Protein AF-A0A7S2GN05-F1 (afdb_monomer_lite)

Radius of gyration: 13.18 Å; chains: 1; bounding box: 36×25×30 Å

Foldseek 3Di:
DPDQDDPVPDPAAADDPVLLVVVVVVVLVLVCVVPVDPVCRDPVNVQVQLVPVPPSKHALVSVVCCVCPPSVCDCVNPPPSSSVNHVCNQPVVVPRIHD

InterPro domains:
  IPR002048 EF-hand domain [PS50222] (38-73)
  IPR011992 EF-hand domain pair [SSF47473] (18-99)
  IPR018247 EF-Hand 1, calcium-binding site [PS00018] (51-63)

Organism: NCBI:txid156173

Structure (mmCIF, N/CA/C/O backbone):
data_AF-A0A7S2GN05-F1
#
_entry.id   AF-A0A7S2GN05-F1
#
loop_
_atom_site.group_PDB
_atom_site.id
_atom_site.type_symbol
_atom_site.label_atom_id
_atom_site.label_alt_id
_atom_site.label_comp_id
_atom_site.label_asym_id
_atom_site.label_entity_id
_atom_site.label_seq_id
_atom_site.pdbx_PDB_ins_code
_atom_site.Cartn_x
_atom_site.Cartn_y
_atom_site.Cartn_z
_atom_site.occupancy
_atom_site.B_iso_or_equiv
_atom_site.auth_seq_id
_atom_site.auth_comp_id
_atom_site.auth_asym_id
_atom_site.auth_atom_id
_atom_site.pdbx_PDB_model_num
ATOM 1 N N . GLY A 1 1 ? -22.109 -10.196 -7.149 1.00 39.44 1 GLY A N 1
ATOM 2 C CA . GLY A 1 1 ? -21.463 -8.920 -6.812 1.00 39.44 1 GLY A CA 1
ATOM 3 C C . GLY A 1 1 ? -20.599 -9.161 -5.606 1.00 39.44 1 GLY A C 1
ATOM 4 O O . GLY A 1 1 ? -21.120 -9.696 -4.631 1.00 39.44 1 GLY A O 1
ATOM 5 N N . ALA A 1 2 ? -19.296 -8.893 -5.701 1.00 42.62 2 ALA A N 1
ATOM 6 C CA . ALA A 1 2 ? -18.416 -8.956 -4.541 1.00 42.62 2 ALA A CA 1
ATOM 7 C C . ALA A 1 2 ? -18.974 -8.010 -3.468 1.00 42.62 2 ALA A C 1
ATOM 9 O O . ALA A 1 2 ? -19.444 -6.919 -3.788 1.00 42.62 2 ALA A O 1
ATOM 10 N N . LYS A 1 3 ? -19.038 -8.461 -2.213 1.00 48.75 3 LYS A N 1
ATOM 11 C CA . LYS A 1 3 ? -19.484 -7.592 -1.122 1.00 48.75 3 LYS A CA 1
ATOM 12 C C . LYS A 1 3 ? -18.457 -6.470 -0.980 1.00 48.75 3 LYS A C 1
ATOM 14 O O . LYS A 1 3 ? -17.309 -6.749 -0.647 1.00 48.75 3 LYS A O 1
ATOM 19 N N . LEU A 1 4 ? -18.890 -5.240 -1.241 1.00 61.00 4 LEU A N 1
ATOM 20 C CA . LEU A 1 4 ? -18.141 -4.026 -0.935 1.00 61.00 4 LEU A CA 1
ATOM 21 C C . LEU A 1 4 ? -17.778 -4.018 0.554 1.00 61.00 4 LEU A C 1
ATOM 23 O O . LEU A 1 4 ? -18.557 -4.481 1.395 1.00 61.00 4 LEU A O 1
ATOM 27 N N . PHE A 1 5 ? -16.592 -3.510 0.877 1.00 74.81 5 PHE A N 1
ATOM 28 C CA . PHE A 1 5 ? -16.196 -3.299 2.261 1.00 74.81 5 PHE A CA 1
ATOM 29 C C . PHE A 1 5 ? -17.018 -2.149 2.853 1.00 74.81 5 PHE A C 1
ATOM 31 O O . PHE A 1 5 ? -16.922 -1.002 2.418 1.00 74.81 5 PHE A O 1
ATOM 38 N N . ASP A 1 6 ? -17.869 -2.466 3.828 1.00 76.62 6 ASP A N 1
ATOM 39 C CA . ASP A 1 6 ? -18.775 -1.492 4.426 1.00 76.62 6 ASP A CA 1
ATOM 40 C C . ASP A 1 6 ? -18.100 -0.743 5.583 1.00 76.62 6 ASP A C 1
ATOM 42 O O . ASP A 1 6 ? -18.023 -1.230 6.717 1.00 76.62 6 ASP A O 1
ATOM 46 N N . HIS A 1 7 ? -17.684 0.491 5.294 1.00 79.12 7 HIS A N 1
ATOM 47 C CA . HIS A 1 7 ? -17.105 1.435 6.251 1.00 79.12 7 HIS A CA 1
ATOM 48 C C . HIS A 1 7 ? -17.966 1.633 7.505 1.00 79.12 7 HIS A C 1
ATOM 50 O O . HIS A 1 7 ? -17.428 1.875 8.582 1.00 79.12 7 HIS A O 1
ATOM 56 N N . SER A 1 8 ? -19.296 1.543 7.389 1.00 68.12 8 SER A N 1
ATOM 57 C CA . SER A 1 8 ? -20.230 1.818 8.488 1.00 68.12 8 SER A CA 1
ATOM 58 C C . SER A 1 8 ? -20.321 0.689 9.516 1.00 68.12 8 SER A C 1
ATOM 60 O O . SER A 1 8 ? -20.752 0.919 10.647 1.00 68.12 8 SER A O 1
ATOM 62 N N . THR A 1 9 ? -19.887 -0.519 9.149 1.00 72.31 9 THR A N 1
ATOM 63 C CA . THR A 1 9 ? -19.922 -1.701 10.026 1.00 72.31 9 THR A CA 1
ATOM 64 C C . THR A 1 9 ? -18.547 -2.094 10.560 1.00 72.31 9 THR A C 1
ATOM 66 O O . THR A 1 9 ? -18.457 -2.945 11.451 1.00 72.31 9 THR A O 1
ATOM 69 N N . SER A 1 10 ? -17.480 -1.457 10.064 1.00 74.94 10 SER A N 1
ATOM 70 C CA . SER A 1 10 ? -16.123 -1.685 10.550 1.00 74.94 10 SER A CA 1
ATOM 71 C C . SER A 1 10 ? -15.979 -1.244 12.008 1.00 74.94 10 SER A C 1
ATOM 73 O O . SER A 1 10 ? -16.320 -0.122 12.379 1.00 74.94 10 SER A O 1
ATOM 75 N N . LYS A 1 11 ? -15.427 -2.129 12.842 1.00 85.62 11 LYS A N 1
ATOM 76 C CA . LYS A 1 11 ? -15.028 -1.823 14.228 1.00 85.62 11 LYS A CA 1
ATOM 77 C C . LYS A 1 11 ? -13.564 -1.382 14.335 1.00 85.62 11 LYS A C 1
ATOM 79 O O . LYS A 1 11 ? -13.090 -1.108 15.433 1.00 85.62 11 LYS A O 1
ATOM 84 N N . VAL A 1 12 ? -12.856 -1.353 13.208 1.00 90.12 12 VAL A N 1
ATOM 85 C CA . VAL A 1 12 ? -11.430 -1.047 13.111 1.00 90.12 12 VAL A CA 1
ATOM 86 C C . VAL A 1 12 ? -11.249 0.442 12.812 1.00 90.12 12 VAL A C 1
ATOM 88 O O . VAL A 1 12 ? -11.977 1.002 11.994 1.00 90.12 12 VAL A O 1
ATOM 91 N N . ALA A 1 13 ? -10.286 1.088 13.471 1.00 91.56 13 ALA A N 1
ATOM 92 C CA . ALA A 1 13 ? -9.915 2.475 13.188 1.00 91.56 13 ALA A CA 1
ATOM 93 C C . ALA A 1 13 ? -8.980 2.558 11.963 1.00 91.56 13 ALA A C 1
ATOM 95 O O . ALA A 1 13 ? -8.193 1.632 11.760 1.00 91.56 13 ALA A O 1
ATOM 96 N N . PRO A 1 14 ? -9.021 3.638 11.160 1.00 93.19 14 PRO A N 1
ATOM 97 C CA . PRO A 1 14 ? -8.049 3.848 10.088 1.00 93.19 14 PRO A CA 1
ATOM 98 C C . PRO A 1 14 ? -6.629 4.001 10.647 1.00 93.19 14 PRO A C 1
ATOM 100 O O . PRO A 1 14 ? -6.449 4.523 11.751 1.00 93.19 14 PRO A O 1
ATOM 103 N N . MET A 1 15 ? -5.632 3.576 9.871 1.00 95.44 15 MET A N 1
ATOM 104 C CA . MET A 1 15 ? -4.220 3.740 10.228 1.00 95.44 15 MET A CA 1
ATOM 105 C C . MET A 1 15 ? -3.822 5.215 10.387 1.00 95.44 15 MET A C 1
ATOM 107 O O . MET A 1 15 ? -4.344 6.103 9.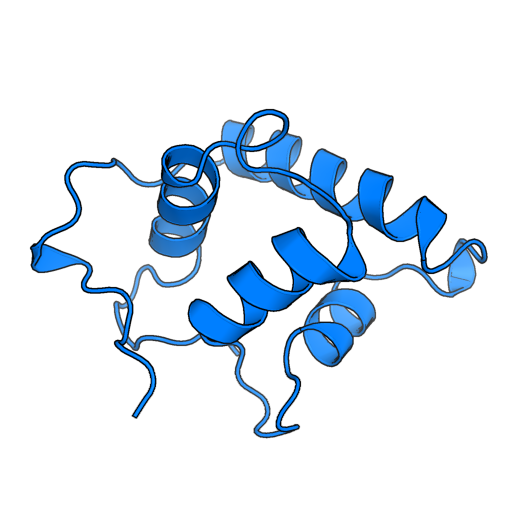703 1.00 95.44 15 MET A O 1
ATOM 111 N N . THR A 1 16 ? -2.849 5.472 11.264 1.00 95.38 16 THR A N 1
ATOM 112 C CA . THR A 1 16 ? -2.117 6.747 11.301 1.00 95.38 16 THR A CA 1
ATOM 113 C C . THR A 1 16 ? -1.163 6.866 10.107 1.00 95.38 16 THR A C 1
ATOM 115 O O . THR A 1 16 ? -0.878 5.876 9.439 1.00 95.38 16 THR A O 1
ATOM 118 N N . GLU A 1 17 ? -0.639 8.067 9.837 1.00 90.69 17 GLU A N 1
ATOM 119 C CA . GLU A 1 17 ? 0.353 8.263 8.762 1.00 90.69 17 GLU A CA 1
ATOM 120 C C . GLU A 1 17 ? 1.610 7.403 8.967 1.00 90.69 17 GLU A C 1
ATOM 122 O O . GLU A 1 17 ? 2.070 6.754 8.033 1.00 90.69 17 GLU A O 1
ATOM 127 N N . ASP A 1 18 ? 2.121 7.318 10.199 1.00 92.00 18 ASP A N 1
ATOM 128 C CA . ASP A 1 18 ? 3.302 6.499 10.504 1.00 92.00 18 ASP A CA 1
ATOM 129 C C . ASP A 1 18 ? 3.042 5.006 10.229 1.00 92.00 18 ASP A C 1
ATOM 131 O O . ASP A 1 18 ? 3.868 4.323 9.630 1.00 92.00 18 ASP A O 1
ATOM 135 N N . GLN A 1 19 ? 1.853 4.508 10.587 1.00 92.19 19 GLN A N 1
ATOM 136 C CA . GLN A 1 19 ? 1.452 3.124 10.311 1.00 92.19 19 GLN A CA 1
ATOM 137 C C . GLN A 1 19 ? 1.292 2.850 8.812 1.00 92.19 19 GLN A C 1
ATOM 139 O O . GLN A 1 19 ? 1.595 1.748 8.357 1.00 92.19 19 GLN A O 1
ATOM 144 N N . VAL A 1 20 ? 0.826 3.841 8.043 1.00 90.69 20 VAL A N 1
ATOM 145 C CA . VAL A 1 20 ? 0.755 3.746 6.580 1.00 90.69 20 VAL A CA 1
ATOM 146 C C . VAL A 1 20 ? 2.148 3.577 5.988 1.00 90.69 20 VAL A C 1
ATOM 148 O O . VAL A 1 20 ? 2.306 2.723 5.121 1.00 90.69 20 VAL A O 1
ATOM 151 N N . CYS A 1 21 ? 3.149 4.328 6.459 1.00 89.44 21 CYS A N 1
ATOM 152 C CA . CYS A 1 21 ? 4.533 4.196 5.995 1.00 89.44 21 CYS A CA 1
ATOM 153 C C . CYS A 1 21 ? 5.097 2.790 6.259 1.00 89.44 21 CYS A C 1
ATOM 155 O O . CYS A 1 21 ? 5.576 2.140 5.331 1.00 89.44 21 CYS A O 1
ATOM 157 N N . ASP A 1 22 ? 4.956 2.273 7.482 1.00 90.81 22 ASP A N 1
ATOM 158 C CA . ASP A 1 22 ? 5.438 0.927 7.831 1.00 90.81 22 ASP A CA 1
ATOM 159 C C . ASP A 1 22 ? 4.737 -0.173 7.006 1.00 90.81 22 ASP A C 1
ATOM 161 O O . ASP A 1 22 ? 5.336 -1.171 6.580 1.00 90.81 22 ASP A O 1
ATOM 165 N N . PHE A 1 23 ? 3.436 0.003 6.757 1.00 89.31 23 PHE A N 1
ATOM 166 C CA . PHE A 1 23 ? 2.651 -0.934 5.960 1.00 89.31 23 PHE A CA 1
ATOM 167 C C . PHE A 1 23 ? 3.015 -0.869 4.471 1.00 89.31 23 PHE A C 1
ATOM 169 O O . PHE A 1 23 ? 3.143 -1.903 3.812 1.00 89.31 23 PHE A O 1
ATOM 176 N N . ALA A 1 24 ? 3.227 0.338 3.950 1.00 87.44 24 ALA A N 1
ATOM 177 C CA . ALA A 1 24 ? 3.736 0.590 2.610 1.00 87.44 24 ALA A CA 1
ATOM 178 C C . ALA A 1 24 ? 5.074 -0.127 2.383 1.00 87.44 24 ALA A C 1
ATOM 180 O O . ALA A 1 24 ? 5.218 -0.845 1.392 1.00 87.44 24 ALA A O 1
ATOM 181 N N . ASP A 1 25 ? 6.009 -0.021 3.326 1.00 88.19 25 ASP A N 1
ATOM 182 C CA . ASP A 1 25 ? 7.299 -0.715 3.259 1.00 88.19 25 ASP A CA 1
ATOM 183 C C . ASP A 1 25 ? 7.137 -2.238 3.279 1.00 88.19 25 ASP A C 1
ATOM 185 O O . ASP A 1 25 ? 7.814 -2.950 2.533 1.00 88.19 25 ASP A O 1
ATOM 189 N N . THR A 1 26 ? 6.187 -2.753 4.062 1.00 88.69 26 THR A N 1
ATOM 190 C CA . THR A 1 26 ? 5.857 -4.186 4.083 1.00 88.69 26 THR A CA 1
ATOM 191 C C . THR A 1 26 ? 5.355 -4.670 2.719 1.00 88.69 26 THR A C 1
ATOM 193 O O . THR A 1 26 ? 5.807 -5.708 2.229 1.00 88.69 26 THR A O 1
ATOM 196 N N . LEU A 1 27 ? 4.450 -3.923 2.076 1.00 85.69 27 LEU A N 1
ATOM 197 C CA . LEU A 1 27 ? 3.939 -4.261 0.743 1.00 85.69 27 LEU A CA 1
ATOM 198 C C . LEU A 1 27 ? 5.031 -4.187 -0.327 1.00 85.69 27 LEU A C 1
ATOM 200 O O . LEU A 1 27 ? 5.148 -5.097 -1.148 1.00 85.69 27 LEU A O 1
ATOM 204 N N . MET A 1 28 ? 5.853 -3.137 -0.304 1.00 85.06 28 MET A N 1
ATOM 205 C CA . MET A 1 28 ? 6.971 -2.986 -1.237 1.00 85.06 28 MET A CA 1
ATOM 206 C C . MET A 1 28 ? 8.020 -4.085 -1.041 1.00 85.06 28 MET A C 1
ATOM 208 O O . MET A 1 28 ? 8.552 -4.611 -2.020 1.00 85.06 28 MET A O 1
ATOM 212 N N . GLY A 1 29 ? 8.270 -4.486 0.207 1.00 86.62 29 GLY A N 1
ATOM 213 C CA . GLY A 1 29 ? 9.091 -5.640 0.556 1.00 86.62 29 GLY A CA 1
ATOM 214 C C . GLY A 1 29 ? 8.519 -6.946 0.006 1.00 86.62 29 GLY A C 1
ATOM 215 O O . GLY A 1 29 ? 9.242 -7.700 -0.639 1.00 86.62 29 GLY A O 1
ATOM 216 N N . ALA A 1 30 ? 7.221 -7.199 0.176 1.00 84.06 30 ALA A N 1
ATOM 217 C CA . ALA A 1 30 ? 6.570 -8.381 -0.390 1.00 84.06 30 ALA A CA 1
ATOM 218 C C . ALA A 1 30 ? 6.625 -8.395 -1.929 1.00 84.06 30 ALA A C 1
ATOM 220 O O . ALA A 1 30 ? 6.866 -9.441 -2.531 1.00 84.06 30 ALA A O 1
ATOM 221 N N . LEU A 1 31 ? 6.498 -7.229 -2.571 1.00 81.88 31 LEU A N 1
ATOM 222 C CA . LEU A 1 31 ? 6.615 -7.096 -4.023 1.00 81.88 31 LEU A CA 1
ATOM 223 C C . LEU A 1 31 ? 7.992 -7.531 -4.544 1.00 81.88 31 LEU A C 1
ATOM 225 O O . LEU A 1 31 ? 8.067 -8.008 -5.670 1.00 81.88 31 LEU A O 1
ATOM 229 N N . THR A 1 32 ? 9.067 -7.446 -3.749 1.00 84.94 32 THR A N 1
ATOM 230 C CA . THR A 1 32 ? 10.403 -7.929 -4.166 1.00 84.94 32 THR A CA 1
ATOM 231 C C . THR A 1 32 ? 10.428 -9.409 -4.545 1.00 84.94 32 THR A C 1
ATOM 233 O O . THR A 1 32 ? 11.257 -9.816 -5.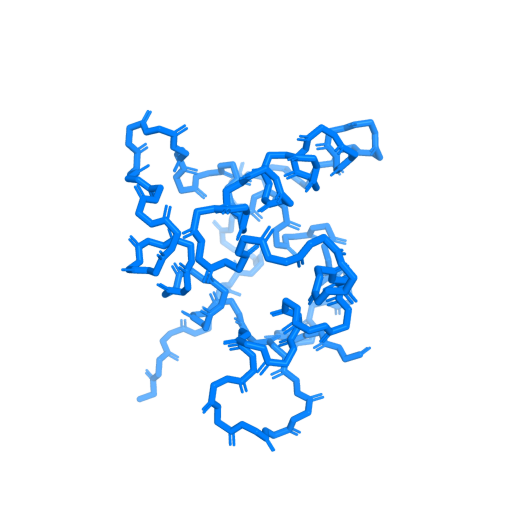357 1.00 84.94 32 THR A O 1
ATOM 236 N N . TYR A 1 33 ? 9.508 -10.205 -3.995 1.00 79.31 33 TYR A N 1
ATOM 237 C CA . TYR A 1 33 ? 9.363 -11.614 -4.339 1.00 79.31 33 TYR A CA 1
ATOM 238 C C . TYR A 1 33 ? 8.729 -11.812 -5.724 1.00 79.31 33 TYR A C 1
ATOM 240 O O . TYR A 1 33 ? 9.115 -12.719 -6.459 1.00 79.31 33 TYR A O 1
ATOM 248 N N . CYS A 1 34 ? 7.768 -10.960 -6.085 1.00 75.19 34 CYS A N 1
ATOM 249 C CA . CYS A 1 34 ? 7.024 -11.048 -7.342 1.00 75.19 34 CYS A CA 1
ATOM 250 C C . CYS A 1 34 ? 7.697 -10.278 -8.488 1.00 75.19 34 CYS A C 1
ATOM 252 O O . CYS A 1 34 ? 7.575 -10.674 -9.642 1.00 75.19 34 CYS A O 1
ATOM 254 N N . GLU A 1 35 ? 8.408 -9.198 -8.169 1.00 83.94 35 GLU A N 1
ATOM 255 C CA . GLU A 1 35 ? 9.125 -8.336 -9.105 1.00 83.94 35 GLU A CA 1
ATOM 256 C C . GLU A 1 35 ? 10.554 -8.101 -8.583 1.00 83.94 35 GLU A C 1
ATOM 258 O O . GLU A 1 35 ? 10.795 -7.182 -7.785 1.00 83.94 35 GLU A O 1
ATOM 263 N N . PRO A 1 36 ? 11.516 -8.961 -8.972 1.00 82.44 36 PRO A N 1
ATOM 264 C CA . PRO A 1 36 ? 12.896 -8.877 -8.510 1.00 82.44 36 PRO A CA 1
ATOM 265 C C . PRO A 1 36 ? 13.632 -7.645 -9.042 1.00 82.44 36 PRO A C 1
ATOM 267 O O . PRO A 1 36 ? 14.540 -7.162 -8.358 1.00 82.44 36 PRO A O 1
ATOM 270 N N . ASP A 1 37 ? 13.251 -7.125 -10.217 1.00 85.75 37 ASP A N 1
ATOM 271 C CA . ASP A 1 37 ? 13.888 -5.948 -10.809 1.00 85.75 37 ASP A CA 1
ATOM 272 C C . ASP A 1 37 ? 13.478 -4.687 -10.042 1.00 85.75 37 ASP A C 1
ATOM 274 O O . ASP A 1 37 ? 12.332 -4.242 -10.053 1.00 85.75 37 ASP A O 1
ATOM 278 N N . GLU A 1 38 ? 14.449 -4.082 -9.364 1.00 82.88 38 GLU A N 1
ATOM 279 C CA . GLU A 1 38 ? 14.250 -2.864 -8.586 1.00 82.88 38 GLU A CA 1
ATOM 280 C C . GLU A 1 38 ? 13.775 -1.680 -9.428 1.00 82.88 38 GLU A C 1
ATOM 282 O O . GLU A 1 38 ? 12.956 -0.894 -8.957 1.00 82.88 38 GLU A O 1
ATOM 287 N N . ASN A 1 39 ? 14.203 -1.595 -10.691 1.00 84.00 39 ASN A N 1
ATOM 288 C CA . ASN A 1 39 ? 13.765 -0.547 -11.613 1.00 84.00 39 ASN A CA 1
ATOM 289 C C . ASN A 1 39 ? 12.331 -0.791 -12.085 1.00 84.00 39 ASN A C 1
ATOM 291 O O . ASN A 1 39 ? 11.656 0.115 -12.585 1.00 84.00 39 ASN A O 1
ATOM 295 N N . ALA A 1 40 ? 11.854 -2.024 -11.919 1.00 78.75 40 ALA A N 1
ATOM 296 C CA . ALA A 1 40 ? 10.490 -2.398 -12.188 1.00 78.75 40 ALA A CA 1
ATOM 297 C C . ALA A 1 40 ? 9.569 -2.296 -10.967 1.00 78.75 40 ALA A C 1
ATOM 299 O O . ALA A 1 40 ? 8.362 -2.415 -11.147 1.00 78.75 40 ALA A O 1
ATOM 300 N N . ARG A 1 41 ? 10.067 -1.990 -9.765 1.00 85.12 41 ARG A N 1
ATOM 301 C CA . ARG A 1 41 ? 9.220 -1.794 -8.581 1.00 85.12 41 ARG A CA 1
ATOM 302 C C . ARG A 1 41 ? 8.811 -0.333 -8.432 1.00 85.12 41 ARG A C 1
ATOM 304 O O . ARG A 1 41 ? 9.636 0.547 -8.214 1.00 85.12 41 ARG A O 1
ATOM 311 N N . SER A 1 42 ? 7.512 -0.065 -8.508 1.00 83.19 42 SER A N 1
ATOM 312 C CA . SER A 1 42 ? 6.952 1.246 -8.181 1.00 83.19 42 SER A CA 1
ATOM 313 C C . SER A 1 42 ? 5.523 1.118 -7.674 1.00 83.19 42 SER A C 1
ATOM 315 O O . SER A 1 42 ? 4.818 0.168 -8.019 1.00 83.19 42 SER A O 1
ATOM 317 N N . TRP A 1 43 ? 5.073 2.117 -6.911 1.00 82.62 43 TRP A N 1
ATOM 318 C CA . TRP A 1 43 ? 3.677 2.221 -6.483 1.00 82.62 43 TRP A CA 1
ATOM 319 C C . TRP A 1 43 ? 2.701 2.173 -7.653 1.00 82.62 43 TRP A C 1
ATOM 321 O O . TRP A 1 43 ? 1.682 1.503 -7.567 1.00 82.62 43 TRP A O 1
ATOM 331 N N . TYR A 1 44 ? 3.044 2.812 -8.773 1.00 83.75 44 TYR A N 1
ATOM 332 C CA . TYR A 1 44 ? 2.226 2.775 -9.981 1.00 83.75 44 TYR A CA 1
ATOM 333 C C . TYR A 1 44 ? 2.063 1.353 -10.532 1.00 83.75 44 TYR A C 1
ATOM 335 O O . TYR A 1 44 ? 0.969 0.956 -10.917 1.00 83.75 44 TYR A O 1
ATOM 343 N N . LYS A 1 45 ? 3.136 0.558 -10.554 1.00 82.88 45 LYS A N 1
ATOM 344 C CA . LYS A 1 45 ? 3.060 -0.825 -11.036 1.00 82.88 45 LYS A CA 1
ATOM 345 C C . LYS A 1 45 ? 2.322 -1.732 -10.064 1.00 82.88 45 LYS A C 1
ATOM 347 O O . LYS A 1 45 ? 1.524 -2.543 -10.514 1.00 82.88 45 LYS A O 1
ATOM 352 N N . LEU A 1 46 ? 2.528 -1.555 -8.758 1.00 84.62 46 LEU A N 1
ATOM 353 C CA . LEU A 1 46 ? 1.740 -2.254 -7.743 1.00 84.62 46 LEU A CA 1
ATOM 354 C C . LEU A 1 46 ? 0.251 -1.919 -7.886 1.00 84.62 46 LEU A C 1
ATOM 356 O O . LEU A 1 46 ? -0.573 -2.822 -7.898 1.00 84.62 46 LEU A O 1
ATOM 360 N N . TYR A 1 47 ? -0.084 -0.643 -8.074 1.00 87.12 47 TYR A N 1
ATOM 361 C CA . TYR A 1 47 ? -1.450 -0.187 -8.319 1.00 87.12 47 TYR A CA 1
ATOM 362 C C . TYR A 1 47 ? -2.068 -0.878 -9.541 1.00 87.12 47 TYR A C 1
ATOM 364 O O . TYR A 1 47 ? -3.114 -1.506 -9.427 1.00 87.12 47 TYR A O 1
ATOM 372 N N . ARG A 1 48 ? -1.374 -0.854 -10.687 1.00 87.19 48 ARG A N 1
ATOM 373 C CA . ARG A 1 48 ? -1.809 -1.525 -11.927 1.00 87.19 48 ARG A CA 1
ATOM 374 C C . ARG A 1 48 ? -1.928 -3.038 -11.796 1.00 87.19 48 ARG A C 1
ATOM 376 O O . ARG A 1 48 ? -2.686 -3.658 -12.525 1.00 87.19 48 ARG A O 1
ATOM 383 N N . HIS A 1 49 ? -1.141 -3.630 -10.910 1.00 85.69 49 HIS A N 1
ATOM 384 C CA . HIS A 1 49 ? -1.195 -5.055 -10.619 1.00 85.69 49 HIS A CA 1
ATOM 385 C C . HIS A 1 49 ? -2.386 -5.420 -9.722 1.00 85.69 49 HIS A C 1
ATOM 387 O O . HIS A 1 49 ? -2.883 -6.543 -9.789 1.00 85.69 49 HIS A O 1
ATOM 393 N N . ILE A 1 50 ? -2.832 -4.483 -8.880 1.00 90.06 50 ILE A N 1
ATOM 394 C CA . ILE A 1 50 ? -4.010 -4.642 -8.025 1.00 90.06 50 ILE A CA 1
ATOM 395 C C . ILE A 1 50 ? -5.308 -4.409 -8.802 1.00 90.06 50 ILE A C 1
ATOM 397 O O . ILE A 1 50 ? -6.231 -5.193 -8.613 1.00 90.06 50 ILE A O 1
ATOM 401 N N . ASP A 1 51 ? -5.355 -3.387 -9.661 1.00 89.44 51 ASP A N 1
ATOM 402 C CA . ASP A 1 51 ? -6.454 -3.048 -10.588 1.00 89.44 51 ASP A CA 1
ATOM 403 C C . ASP A 1 51 ? -6.634 -4.162 -11.638 1.00 89.44 51 ASP A C 1
ATOM 405 O O . ASP A 1 51 ? -6.165 -4.085 -12.775 1.00 89.44 51 ASP A O 1
ATOM 409 N N . ALA A 1 52 ? -7.218 -5.279 -11.202 1.00 83.38 52 ALA A N 1
ATOM 410 C CA . ALA A 1 52 ? -7.206 -6.545 -11.924 1.00 83.38 52 ALA A CA 1
ATOM 411 C C . ALA A 1 52 ? -8.202 -6.564 -13.087 1.00 83.38 52 ALA A C 1
ATOM 413 O O . ALA A 1 52 ? -8.033 -7.352 -14.024 1.00 83.38 52 ALA A O 1
ATOM 414 N N . ASP A 1 53 ? -9.245 -5.738 -13.016 1.00 86.75 53 ASP A N 1
ATOM 415 C CA . ASP A 1 53 ? -10.220 -5.563 -14.088 1.00 86.75 53 ASP A CA 1
ATOM 416 C C . ASP A 1 53 ? -9.888 -4.396 -15.041 1.00 86.75 53 ASP A C 1
ATOM 418 O O . ASP A 1 53 ? -10.607 -4.203 -16.025 1.00 86.75 53 ASP A O 1
ATOM 422 N N . ASP A 1 54 ? -8.765 -3.700 -14.809 1.00 88.38 54 ASP A N 1
ATOM 423 C CA . ASP A 1 54 ? -8.251 -2.592 -15.624 1.00 88.38 54 ASP A CA 1
ATOM 424 C C . ASP A 1 54 ? -9.272 -1.451 -15.779 1.00 88.38 54 ASP A C 1
ATOM 426 O O . ASP A 1 54 ? -9.376 -0.805 -16.829 1.00 88.38 54 ASP A O 1
ATOM 430 N N . ASN A 1 55 ? -10.076 -1.215 -14.739 1.00 91.12 55 ASN A N 1
ATOM 431 C CA . ASN A 1 55 ? -11.085 -0.162 -14.742 1.00 91.12 55 ASN A CA 1
ATOM 432 C C . ASN A 1 55 ? -10.513 1.202 -14.295 1.00 91.12 55 ASN A C 1
ATOM 434 O O . ASN A 1 55 ? -11.211 2.223 -14.363 1.00 91.12 55 ASN A O 1
ATOM 438 N N . GLY A 1 56 ? -9.235 1.230 -13.890 1.00 90.44 56 GLY A N 1
ATOM 439 C CA . GLY A 1 56 ? -8.539 2.421 -13.408 1.00 90.44 56 GLY A CA 1
ATOM 440 C C . GLY A 1 56 ? -8.898 2.782 -11.969 1.00 90.44 56 GLY A C 1
ATOM 441 O O . GLY A 1 56 ? -8.784 3.948 -11.583 1.00 90.44 56 GLY A O 1
ATOM 442 N N . ARG A 1 57 ? -9.394 1.812 -11.203 1.00 93.69 57 ARG A N 1
ATOM 443 C CA . ARG A 1 57 ? -9.738 1.926 -9.790 1.00 93.69 57 ARG A CA 1
ATOM 444 C C . ARG A 1 57 ? -9.316 0.643 -9.101 1.00 93.69 57 ARG A C 1
ATOM 446 O O . ARG A 1 57 ? -9.428 -0.437 -9.653 1.00 93.69 57 ARG A O 1
ATOM 453 N N . VAL A 1 58 ? -8.878 0.773 -7.859 1.00 93.06 58 VAL A N 1
ATOM 454 C CA . VAL A 1 58 ? -8.664 -0.377 -6.985 1.00 93.06 58 VAL A CA 1
ATOM 455 C C . VAL A 1 58 ? -9.802 -0.424 -5.990 1.00 93.06 58 VAL A C 1
ATOM 457 O O . VAL A 1 58 ? -10.011 0.550 -5.269 1.00 93.06 58 VAL A O 1
ATOM 460 N N . GLU A 1 59 ? -10.504 -1.549 -5.918 1.00 93.56 59 GLU A N 1
ATOM 461 C CA . GLU A 1 59 ? -11.488 -1.843 -4.877 1.00 93.56 59 GLU A CA 1
ATOM 462 C C . GLU A 1 59 ? -10.886 -2.730 -3.770 1.00 93.56 59 GLU A C 1
ATOM 464 O O . GLU A 1 59 ? -9.934 -3.491 -3.977 1.00 93.56 59 GLU A O 1
ATOM 469 N N . TYR A 1 60 ? -11.479 -2.709 -2.570 1.00 93.12 60 TYR A N 1
ATOM 470 C CA . TYR A 1 60 ? -11.012 -3.549 -1.456 1.00 93.12 60 TYR A CA 1
ATOM 471 C C . TYR A 1 60 ? -10.885 -5.050 -1.797 1.00 93.12 60 TYR A C 1
ATOM 473 O O . TYR A 1 60 ? -9.887 -5.662 -1.400 1.00 93.12 60 TYR A O 1
ATOM 481 N N . PRO A 1 61 ? -11.845 -5.689 -2.505 1.00 92.62 61 PRO A N 1
ATOM 482 C CA . PRO A 1 61 ? -11.727 -7.104 -2.851 1.00 92.62 61 PRO A CA 1
ATOM 483 C C . PRO A 1 61 ? -10.505 -7.407 -3.723 1.00 92.62 61 PRO A C 1
ATOM 485 O O . PRO A 1 61 ? -9.910 -8.474 -3.576 1.00 92.62 61 PRO A O 1
ATOM 488 N N . GLU A 1 62 ? -10.116 -6.480 -4.595 1.00 93.19 62 GLU A N 1
ATOM 489 C CA . GLU A 1 62 ? -8.961 -6.629 -5.479 1.00 93.19 62 GLU A CA 1
ATOM 490 C C . GLU A 1 62 ? -7.655 -6.507 -4.701 1.00 93.19 62 GLU A C 1
ATOM 492 O O . GLU A 1 62 ? -6.803 -7.396 -4.781 1.00 93.19 62 GLU A O 1
ATOM 497 N N . LEU A 1 63 ? -7.545 -5.481 -3.849 1.00 92.50 63 LEU A N 1
ATOM 498 C CA . LEU A 1 63 ? -6.417 -5.325 -2.932 1.00 92.50 63 LEU A CA 1
ATOM 499 C C . LEU A 1 63 ? -6.242 -6.570 -2.057 1.00 92.50 63 LEU A C 1
ATOM 501 O O . LEU A 1 63 ? -5.148 -7.128 -1.969 1.00 92.50 63 LEU A O 1
ATOM 505 N N . SER A 1 64 ? -7.329 -7.027 -1.430 1.00 93.06 64 SER A N 1
ATOM 506 C CA . SER A 1 64 ? -7.315 -8.215 -0.577 1.00 93.06 64 SER A CA 1
ATOM 507 C C . SER A 1 64 ? -6.861 -9.450 -1.346 1.00 93.06 64 SER A C 1
ATOM 509 O O . SER A 1 64 ? -5.960 -10.158 -0.898 1.00 93.06 64 SER A O 1
ATOM 511 N N . ARG A 1 65 ? -7.391 -9.666 -2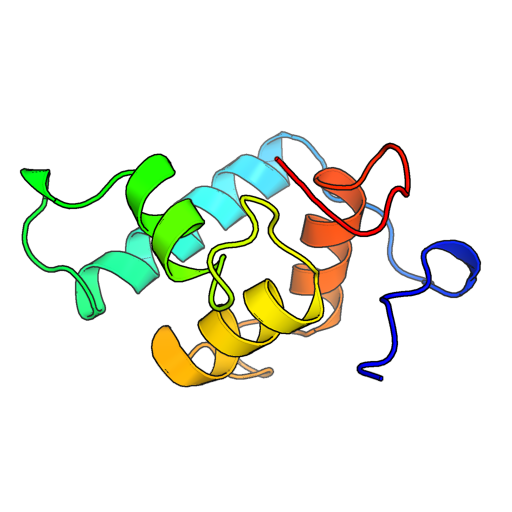.554 1.00 91.94 65 ARG A N 1
ATOM 512 C CA . ARG A 1 65 ? -6.986 -10.783 -3.410 1.00 91.94 65 ARG A CA 1
ATOM 513 C C . ARG A 1 65 ? -5.493 -10.746 -3.733 1.00 91.94 65 ARG A C 1
ATOM 515 O O . ARG A 1 65 ? -4.831 -11.768 -3.594 1.00 91.94 65 ARG A O 1
ATOM 522 N N . VAL A 1 66 ? -4.936 -9.599 -4.128 1.00 90.56 66 VAL A N 1
ATOM 523 C CA . VAL A 1 66 ? -3.495 -9.498 -4.423 1.00 90.56 66 VAL A CA 1
ATOM 524 C C . VAL A 1 66 ? -2.649 -9.783 -3.186 1.00 90.56 66 VAL A C 1
ATOM 526 O O . VAL A 1 66 ? -1.706 -10.571 -3.257 1.00 90.56 66 VAL A O 1
ATOM 529 N N . VAL A 1 67 ? -3.007 -9.208 -2.038 1.00 90.81 67 VAL A N 1
ATOM 530 C CA . VAL A 1 67 ? -2.282 -9.409 -0.776 1.00 90.81 67 VAL A CA 1
ATOM 531 C C . VAL A 1 67 ? -2.284 -10.881 -0.347 1.00 90.81 67 VAL A C 1
ATOM 533 O O . VAL A 1 67 ? -1.241 -11.407 0.049 1.00 90.81 67 VAL A O 1
ATOM 536 N N . ARG A 1 68 ? -3.433 -11.561 -0.438 1.00 92.69 68 ARG A N 1
ATOM 537 C CA . ARG A 1 68 ? -3.570 -12.962 -0.011 1.00 92.69 68 ARG A CA 1
ATOM 538 C C . ARG A 1 68 ? -2.986 -13.944 -1.016 1.00 92.69 68 ARG A C 1
ATOM 540 O O . ARG A 1 68 ? -2.220 -14.818 -0.621 1.00 92.69 68 ARG A O 1
ATOM 547 N N . ASP A 1 69 ? -3.321 -13.785 -2.290 1.00 90.44 69 ASP A N 1
ATOM 548 C CA . ASP A 1 69 ? -3.076 -14.820 -3.295 1.00 90.44 69 ASP A CA 1
ATOM 549 C C . ASP A 1 69 ? -1.742 -14.623 -4.017 1.00 90.44 69 ASP A C 1
ATOM 551 O O . ASP A 1 69 ? -1.115 -15.599 -4.421 1.00 90.44 69 ASP A O 1
ATOM 555 N N . GLN A 1 70 ? -1.301 -13.374 -4.195 1.00 87.19 70 GLN A N 1
ATOM 556 C CA . GLN A 1 70 ? -0.123 -13.065 -5.012 1.00 87.19 70 GLN A CA 1
ATOM 557 C C . GLN A 1 70 ? 1.095 -12.704 -4.164 1.00 87.19 70 GLN A C 1
ATOM 559 O O . GLN A 1 70 ? 2.178 -13.230 -4.399 1.00 87.19 70 GLN A O 1
ATOM 564 N N . LEU A 1 71 ? 0.910 -11.872 -3.135 1.00 86.69 71 LEU A N 1
ATOM 565 C CA . LEU A 1 71 ? 1.967 -11.547 -2.169 1.00 86.69 71 LEU A CA 1
ATOM 566 C C . LEU A 1 71 ? 2.124 -12.620 -1.078 1.00 86.69 71 LEU A C 1
ATOM 568 O O . LEU A 1 71 ? 3.052 -12.551 -0.275 1.00 86.69 71 LEU A O 1
ATOM 572 N N . ASN A 1 72 ? 1.227 -13.614 -1.049 1.00 88.75 72 ASN A N 1
ATOM 573 C CA . ASN A 1 72 ? 1.227 -14.741 -0.113 1.00 88.75 72 ASN A CA 1
ATOM 574 C C . ASN A 1 72 ? 1.269 -14.315 1.371 1.00 88.75 72 ASN A C 1
ATOM 576 O O . ASN A 1 72 ? 1.809 -15.011 2.237 1.00 88.75 72 ASN A O 1
ATOM 580 N N . LEU A 1 73 ? 0.686 -13.155 1.687 1.00 88.88 73 LEU A N 1
ATOM 581 C CA . LEU A 1 73 ? 0.559 -12.669 3.054 1.00 88.88 73 LEU A CA 1
ATOM 582 C C . LEU A 1 73 ? -0.699 -13.290 3.660 1.00 88.88 73 LEU A C 1
ATOM 584 O O . LEU A 1 73 ? -1.808 -12.788 3.489 1.00 88.88 73 LEU A O 1
ATOM 588 N N . SER A 1 74 ? -0.535 -14.413 4.361 1.00 91.69 74 SER A N 1
ATOM 589 C CA . SER A 1 74 ? -1.637 -15.078 5.073 1.00 91.69 74 SER A CA 1
ATOM 590 C C . SER A 1 74 ? -2.246 -14.189 6.165 1.00 91.69 74 SER A C 1
ATOM 592 O O . SER A 1 74 ? -1.616 -13.240 6.629 1.00 91.69 74 SER A O 1
ATOM 594 N N . THR A 1 75 ? -3.441 -14.528 6.655 1.00 92.06 75 THR A N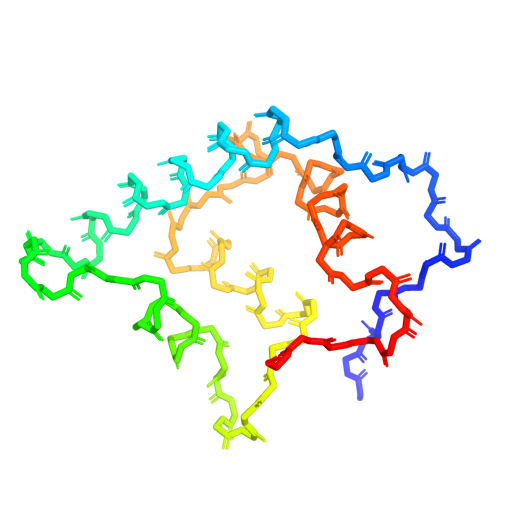 1
ATOM 595 C CA . THR A 1 75 ? -4.082 -13.812 7.777 1.00 92.06 75 THR A CA 1
ATOM 596 C C . THR A 1 75 ? -3.280 -13.878 9.081 1.00 92.06 75 THR A C 1
ATOM 598 O O . THR A 1 75 ? -3.439 -13.014 9.936 1.00 92.06 75 THR A O 1
ATOM 601 N N . SER A 1 76 ? -2.384 -14.861 9.233 1.00 91.88 76 SER A N 1
ATOM 602 C CA . SER A 1 76 ? -1.454 -14.917 10.367 1.00 91.88 76 SER A CA 1
ATOM 603 C C . SER A 1 76 ? -0.283 -13.947 10.216 1.00 91.88 76 SER A C 1
ATOM 605 O O . SER A 1 76 ? 0.207 -13.446 11.222 1.00 91.88 76 SER A O 1
ATOM 607 N N . ALA A 1 77 ? 0.198 -13.724 8.990 1.00 89.06 77 ALA A N 1
ATOM 608 C CA . ALA A 1 77 ? 1.291 -12.791 8.713 1.00 89.06 77 ALA A CA 1
ATOM 609 C C . ALA A 1 77 ? 0.785 -11.344 8.649 1.00 89.06 77 ALA A C 1
ATOM 611 O O . ALA A 1 77 ? 1.453 -10.424 9.108 1.00 89.06 77 ALA A O 1
ATOM 612 N N . LEU A 1 78 ? -0.418 -11.161 8.106 1.00 90.88 78 LEU A N 1
ATOM 613 C CA . LEU A 1 78 ? -1.090 -9.881 7.988 1.00 90.88 78 LEU A CA 1
ATOM 614 C C . LEU A 1 78 ? -2.575 -10.045 8.341 1.00 90.88 78 LEU A C 1
ATOM 616 O O . LEU A 1 78 ? -3.354 -10.448 7.478 1.00 90.88 78 LEU A O 1
ATOM 620 N N . PRO A 1 79 ? -3.008 -9.759 9.576 1.00 93.69 79 PRO A N 1
ATOM 621 C CA . PRO A 1 79 ? -4.412 -9.898 9.962 1.00 93.69 79 PRO A CA 1
ATOM 622 C C . PRO A 1 79 ? -5.357 -9.060 9.094 1.00 93.69 79 PRO A C 1
ATOM 624 O O . PRO A 1 79 ? -4.999 -7.970 8.647 1.00 93.69 79 PRO A O 1
ATOM 627 N N . ASP A 1 80 ? -6.580 -9.552 8.870 1.00 91.88 80 ASP A N 1
ATOM 628 C CA . ASP A 1 80 ? -7.586 -8.837 8.068 1.00 91.88 80 ASP A CA 1
ATOM 629 C C . ASP A 1 80 ? -7.878 -7.446 8.631 1.00 91.88 80 ASP A C 1
ATOM 631 O O . ASP A 1 80 ? -7.998 -6.495 7.869 1.00 91.88 80 ASP A O 1
ATOM 635 N N . GLU A 1 81 ? -7.910 -7.302 9.956 1.00 92.25 81 GLU A N 1
ATOM 636 C CA . GLU A 1 81 ? -8.121 -6.015 10.625 1.00 92.25 81 GLU A CA 1
ATOM 637 C C . GLU A 1 81 ? -7.046 -4.987 10.251 1.00 92.25 81 GLU A C 1
ATOM 639 O O . GLU A 1 81 ? -7.358 -3.820 10.043 1.00 92.25 81 GLU A O 1
ATOM 644 N N . VAL A 1 82 ? -5.789 -5.410 10.084 1.00 93.00 82 VAL A N 1
ATOM 645 C CA . VAL A 1 82 ? -4.699 -4.512 9.673 1.00 93.00 82 VAL A CA 1
ATOM 646 C C . VAL A 1 82 ? -4.910 -4.056 8.230 1.00 93.00 82 VAL A C 1
ATOM 648 O O . VAL A 1 82 ? -4.857 -2.863 7.943 1.00 93.00 82 VAL A O 1
ATOM 651 N N . LEU A 1 83 ? -5.233 -4.985 7.326 1.00 93.38 83 LEU A N 1
ATOM 652 C CA . LEU A 1 83 ? -5.516 -4.651 5.929 1.00 93.38 83 LEU A CA 1
ATOM 653 C C . LEU A 1 83 ? -6.766 -3.761 5.785 1.00 93.38 83 LEU A C 1
ATOM 655 O O . LEU A 1 83 ? -6.799 -2.862 4.949 1.00 93.38 83 LEU A O 1
ATOM 659 N N . GLN A 1 84 ? -7.787 -3.980 6.614 1.00 94.06 84 GLN A N 1
ATOM 660 C CA . GLN A 1 84 ? -8.991 -3.147 6.672 1.00 94.06 84 GLN A CA 1
ATOM 661 C C . GLN A 1 84 ? -8.693 -1.750 7.227 1.00 94.06 84 GLN A C 1
ATOM 663 O O . GLN A 1 84 ? -9.181 -0.766 6.684 1.00 94.06 84 GLN A O 1
ATOM 668 N N . SER A 1 85 ? -7.868 -1.647 8.273 1.00 94.12 85 SER A N 1
ATOM 669 C CA . SER A 1 85 ? -7.402 -0.369 8.828 1.00 94.12 85 SER A CA 1
ATOM 670 C C . SER A 1 85 ? -6.672 0.472 7.778 1.00 94.12 85 SER A C 1
ATOM 672 O O . SER A 1 85 ? -6.907 1.678 7.669 1.00 94.12 85 SER A O 1
ATOM 674 N N . PHE A 1 86 ? -5.836 -0.175 6.963 1.00 93.94 86 PHE A N 1
ATOM 675 C CA . PHE A 1 86 ? -5.169 0.454 5.829 1.00 93.94 86 PHE A CA 1
ATOM 676 C C . PHE A 1 86 ? -6.169 0.904 4.753 1.00 93.94 86 PHE A C 1
ATOM 678 O O . PHE A 1 86 ? -6.131 2.053 4.319 1.00 93.94 86 PHE A O 1
ATOM 685 N N . TRP A 1 87 ? -7.122 0.044 4.378 1.00 94.12 87 TRP A N 1
ATOM 686 C CA . TRP A 1 87 ? -8.160 0.397 3.405 1.00 94.12 87 TRP A CA 1
ATOM 687 C C . TRP A 1 87 ? -8.981 1.620 3.828 1.00 94.12 87 TRP A C 1
ATOM 689 O O . TRP A 1 87 ? -9.145 2.543 3.040 1.00 94.12 87 TRP A O 1
ATOM 699 N N . LEU A 1 88 ? -9.427 1.672 5.087 1.00 93.56 88 LEU A N 1
ATOM 700 C CA . L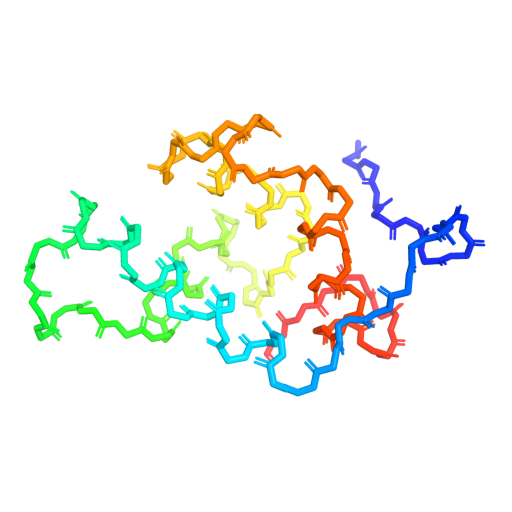EU A 1 88 ? -10.177 2.811 5.637 1.00 93.56 88 LEU A CA 1
ATOM 701 C C . LEU A 1 88 ? -9.412 4.137 5.545 1.00 93.56 88 LEU A C 1
ATOM 703 O O . LEU A 1 88 ? -10.019 5.206 5.545 1.00 93.56 88 LEU A O 1
ATOM 707 N N . LYS A 1 89 ? -8.077 4.073 5.545 1.00 94.12 89 LYS A N 1
ATOM 708 C CA . LYS A 1 89 ? -7.213 5.242 5.411 1.00 94.12 89 LYS A CA 1
ATOM 709 C C . LYS A 1 89 ? -7.067 5.676 3.951 1.00 94.12 89 LYS A C 1
ATOM 711 O O . LYS A 1 89 ? -7.027 6.877 3.696 1.00 94.12 89 LYS A O 1
ATOM 716 N N . LEU A 1 90 ? -7.005 4.721 3.024 1.00 91.81 90 LEU A N 1
ATOM 717 C CA . LEU A 1 90 ? -6.950 4.977 1.584 1.00 91.81 90 LEU A CA 1
ATOM 718 C C . LEU A 1 90 ? -8.285 5.505 1.033 1.00 91.81 90 LEU A C 1
ATOM 720 O O . LEU A 1 90 ? -8.303 6.527 0.355 1.00 91.81 90 LEU A O 1
ATOM 724 N N . ASP A 1 91 ? -9.395 4.854 1.374 1.00 93.44 91 ASP A N 1
ATOM 725 C CA . ASP A 1 91 ? -10.758 5.188 0.933 1.00 93.44 91 ASP A CA 1
ATOM 726 C C . ASP A 1 91 ? -11.450 6.126 1.942 1.00 93.44 91 ASP A C 1
ATOM 728 O O . ASP A 1 91 ? -12.543 5.877 2.454 1.00 93.44 91 ASP A O 1
ATOM 732 N N . ALA A 1 92 ? -10.769 7.220 2.297 1.00 91.06 92 ALA A N 1
ATOM 733 C CA . ALA A 1 92 ? -11.244 8.149 3.325 1.00 91.06 92 ALA A CA 1
ATOM 734 C C . ALA A 1 92 ? -12.565 8.848 2.941 1.00 91.06 92 ALA A C 1
ATOM 736 O O . ALA A 1 92 ? -13.329 9.261 3.821 1.00 91.06 92 ALA A O 1
ATOM 737 N N . ASP A 1 93 ? -12.836 8.976 1.638 1.00 91.56 93 ASP A N 1
ATOM 738 C CA . ASP A 1 93 ? -14.078 9.532 1.099 1.00 91.56 93 ASP A CA 1
ATOM 739 C C . ASP A 1 93 ? -15.226 8.508 1.031 1.00 91.56 93 ASP A C 1
ATOM 741 O O . ASP A 1 93 ? -16.379 8.902 0.827 1.00 91.56 93 ASP A O 1
ATOM 745 N N . ARG A 1 94 ? -14.940 7.228 1.314 1.00 91.31 94 ARG A N 1
ATOM 746 C CA . ARG A 1 94 ? -15.893 6.108 1.335 1.00 91.31 94 ARG A CA 1
ATOM 747 C C . ARG A 1 94 ? -16.561 5.883 -0.015 1.00 91.31 94 ARG A C 1
ATOM 749 O O . ARG A 1 94 ? -17.730 5.486 -0.070 1.00 91.31 94 ARG A O 1
ATOM 756 N N . SER A 1 95 ? -15.845 6.166 -1.093 1.00 90.75 95 SER A N 1
ATOM 757 C CA . SER A 1 95 ? -16.315 5.901 -2.446 1.00 90.75 95 SER A CA 1
ATOM 758 C C . SER A 1 95 ? -16.411 4.397 -2.719 1.00 90.75 95 SER A C 1
ATOM 760 O O . SER A 1 95 ? -17.274 3.966 -3.484 1.00 90.75 95 SER A O 1
ATOM 762 N N . GLY A 1 96 ? -15.607 3.589 -2.023 1.00 90.69 96 GLY A N 1
ATOM 763 C CA . GLY A 1 96 ? -15.480 2.152 -2.243 1.00 90.69 96 GLY A CA 1
ATOM 764 C C . GLY A 1 96 ? -14.315 1.792 -3.163 1.00 90.69 96 GLY A C 1
ATOM 765 O O . GLY A 1 96 ? -14.126 0.607 -3.442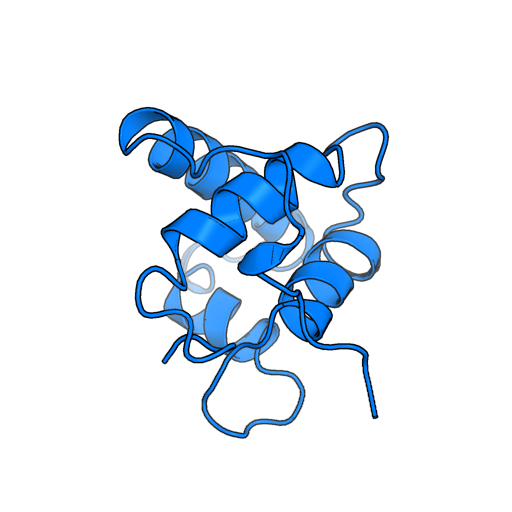 1.00 90.69 96 GLY A O 1
ATOM 766 N N . TRP A 1 97 ? -13.538 2.779 -3.621 1.00 92.50 97 TRP A N 1
ATOM 767 C CA . TRP A 1 97 ? -12.398 2.582 -4.510 1.00 92.50 97 TRP A CA 1
ATOM 768 C C . TRP A 1 97 ? -11.322 3.662 -4.332 1.00 92.50 97 TRP A C 1
ATOM 770 O O . TRP A 1 97 ? -11.570 4.718 -3.763 1.00 92.50 97 TRP A O 1
ATOM 780 N N . VAL A 1 98 ? -10.128 3.431 -4.881 1.00 90.81 98 VAL A N 1
ATOM 781 C CA . VAL A 1 98 ? -9.077 4.457 -5.003 1.00 90.81 98 VAL A CA 1
ATOM 782 C C . VAL A 1 98 ? -8.531 4.552 -6.427 1.00 90.81 98 VAL A C 1
ATOM 784 O O . VAL A 1 98 ? -8.368 3.538 -7.112 1.00 90.81 98 VAL A O 1
ATOM 787 N N . SER A 1 99 ? -8.255 5.779 -6.878 1.00 87.62 99 SER A N 1
ATOM 788 C CA . SER A 1 99 ? -7.774 6.112 -8.230 1.00 87.62 99 SER A CA 1
ATOM 789 C C . SER A 1 99 ? -6.670 7.154 -8.213 1.00 87.62 99 SER A C 1
ATOM 791 O O . SER A 1 99 ? -6.835 8.109 -7.421 1.00 87.62 99 SER A O 1
#

Secondary structure (DSSP, 8-state):
------TTT--SPPPPHHHHHHHHHHHHHHHHHH---GGG--HHHHHHHH-TT-SS-EEHHHHHHIIIIIS---TTTS-HHHHHHHHHHH-TT--SEE-

pLDDT: mean 86.65, std 9.73, range [39.44, 95.44]

Sequence (99 aa):
GAKLFDHSTSKVAPMTEDQVCDFADTLMGALTYCEPDENARSWYKLYRHIDADDNGRVEYPELSRVVRDQLNLSTSALPDEVLQSFWLKLDADRSGWVS